Protein AF-A0A9J5ZMM3-F1 (afdb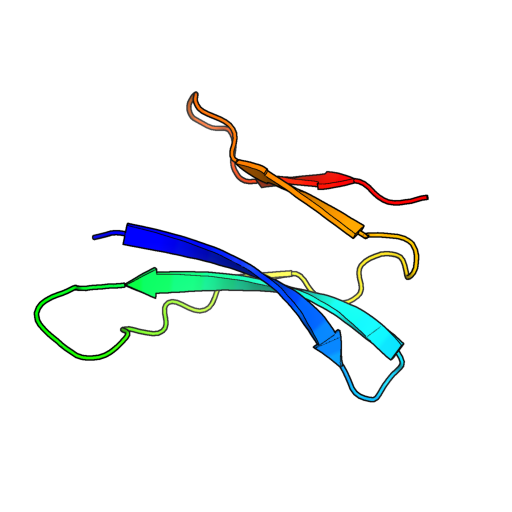_monomer_lite)

Secondary structure (DSSP, 8-state):
-EEEEEEEE-TTS-EEEEEEEE-SSSS-----EEEEEE-TT--EEEE-SSTT--EEEE--

InterPro domains:
  IPR015943 WD40/YVTN repeat-like-containing domain superfamily [G3DSA:2.130.10.10] (1-60)

Organism: Solanum commersonii (NCBI:txid4109)

Foldseek 3Di:
DDKDKDWDADPVLFIKIWIWDDDPPDPTPRPTDIDTRDDSQFDDWDQDPDPPDGIDIDGD

Structure (mmCIF, N/CA/C/O backbone):
data_AF-A0A9J5ZMM3-F1
#
_entry.id   AF-A0A9J5ZMM3-F1
#
loop_
_atom_site.group_PDB
_atom_site.id
_atom_site.type_symbol
_atom_site.label_atom_id
_atom_site.label_alt_id
_atom_site.label_comp_id
_atom_site.label_asym_id
_atom_site.label_entity_id
_atom_site.label_seq_id
_atom_site.pdbx_PDB_ins_code
_atom_site.Cartn_x
_atom_site.Cartn_y
_atom_site.Cartn_z
_atom_site.occupancy
_atom_site.B_iso_or_equiv
_atom_site.auth_seq_id
_atom_site.auth_comp_id
_atom_site.auth_asym_id
_atom_site.auth_atom_id
_atom_site.pdbx_PDB_model_num
ATOM 1 N N . MET A 1 1 ? 13.452 -3.227 -12.856 1.00 70.44 1 MET A N 1
ATOM 2 C CA . MET A 1 1 ? 13.160 -3.460 -11.430 1.00 70.44 1 MET A CA 1
ATOM 3 C C . MET A 1 1 ? 12.188 -2.377 -11.012 1.00 70.44 1 MET A C 1
ATOM 5 O O . MET A 1 1 ? 12.548 -1.208 -11.051 1.00 70.44 1 MET A O 1
ATOM 9 N N . THR A 1 2 ? 10.950 -2.752 -10.724 1.00 81.31 2 THR A N 1
ATOM 10 C CA . THR A 1 2 ? 9.881 -1.829 -10.325 1.00 81.31 2 THR A CA 1
ATOM 11 C C . THR A 1 2 ? 9.597 -2.069 -8.852 1.00 81.31 2 THR A C 1
ATOM 13 O O . THR A 1 2 ? 9.498 -3.214 -8.445 1.00 81.31 2 THR A O 1
ATOM 16 N N . THR A 1 3 ? 9.490 -1.029 -8.031 1.00 83.88 3 THR A N 1
ATOM 17 C CA . THR A 1 3 ? 9.125 -1.189 -6.616 1.00 83.88 3 THR A CA 1
ATOM 18 C C . THR A 1 3 ? 7.669 -0.795 -6.425 1.00 83.88 3 THR A C 1
ATOM 20 O O . THR A 1 3 ? 7.273 0.280 -6.868 1.00 83.88 3 THR A O 1
ATOM 23 N N . VAL A 1 4 ? 6.895 -1.630 -5.737 1.00 86.75 4 VAL A N 1
ATOM 24 C CA . VAL A 1 4 ? 5.530 -1.311 -5.303 1.00 86.75 4 VAL A CA 1
ATOM 25 C C . VAL A 1 4 ? 5.489 -1.314 -3.782 1.00 86.75 4 VAL A C 1
ATOM 27 O O . VAL A 1 4 ? 6.100 -2.168 -3.144 1.00 86.75 4 VAL A O 1
ATOM 30 N N . VAL A 1 5 ? 4.782 -0.353 -3.196 1.00 88.81 5 VAL A N 1
ATOM 31 C CA . VAL A 1 5 ? 4.549 -0.279 -1.752 1.00 88.81 5 VAL A CA 1
ATOM 32 C C . VAL A 1 5 ? 3.051 -0.377 -1.515 1.00 88.81 5 VAL A C 1
ATOM 34 O O . VAL A 1 5 ? 2.280 0.346 -2.141 1.00 88.81 5 VAL A O 1
ATOM 37 N N . VAL A 1 6 ? 2.649 -1.305 -0.654 1.00 90.25 6 VAL A N 1
ATOM 38 C CA . VAL A 1 6 ? 1.251 -1.665 -0.416 1.00 90.25 6 VAL A CA 1
ATOM 39 C C . VAL A 1 6 ? 0.913 -1.391 1.037 1.00 90.25 6 VAL A C 1
ATOM 41 O O . VAL A 1 6 ? 1.585 -1.908 1.924 1.00 90.25 6 VAL A O 1
ATOM 44 N N . LEU A 1 7 ? -0.141 -0.613 1.263 1.00 91.38 7 LEU A N 1
ATOM 45 C CA . LEU A 1 7 ? -0.796 -0.448 2.555 1.00 91.38 7 LEU A CA 1
ATOM 46 C C . LEU A 1 7 ? -1.939 -1.465 2.636 1.00 91.38 7 LEU A C 1
ATOM 48 O O . LEU A 1 7 ? -2.800 -1.489 1.755 1.00 91.38 7 LEU A O 1
ATOM 52 N N . TYR A 1 8 ? -1.948 -2.301 3.667 1.00 89.06 8 TYR A N 1
ATOM 53 C CA . TYR A 1 8 ? -2.953 -3.344 3.863 1.00 89.06 8 TYR A CA 1
ATOM 54 C C . TYR A 1 8 ? -3.416 -3.398 5.320 1.00 89.06 8 TYR A C 1
ATOM 56 O O . TYR A 1 8 ? -2.725 -2.909 6.211 1.00 89.06 8 TYR A O 1
ATOM 64 N N . HIS A 1 9 ? -4.594 -3.976 5.549 1.00 88.44 9 HIS A N 1
ATOM 65 C CA . HIS A 1 9 ? -5.078 -4.304 6.889 1.00 88.44 9 HIS A CA 1
ATOM 66 C C . HIS A 1 9 ? -4.925 -5.799 7.107 1.00 88.44 9 HIS A C 1
ATOM 68 O O . HIS A 1 9 ? -5.248 -6.581 6.209 1.00 88.44 9 HIS A O 1
ATOM 74 N N . ASP A 1 10 ? -4.438 -6.188 8.277 1.00 83.50 10 ASP A N 1
ATOM 75 C CA . ASP A 1 10 ? -4.455 -7.585 8.692 1.00 83.50 10 ASP A CA 1
ATOM 76 C C . ASP A 1 10 ? -5.749 -7.949 9.439 1.00 83.50 10 ASP A C 1
ATOM 78 O O . ASP A 1 10 ? -6.658 -7.136 9.630 1.00 83.50 10 ASP A O 1
ATOM 82 N N . SER A 1 11 ? -5.844 -9.217 9.840 1.00 81.38 11 SER A N 1
ATOM 83 C CA . SER A 1 11 ? -6.973 -9.751 10.604 1.00 81.38 11 SER A CA 1
ATOM 84 C C . SER A 1 11 ? -7.103 -9.160 12.009 1.00 81.38 11 SER A C 1
ATOM 86 O O . SER A 1 11 ? -8.159 -9.300 12.621 1.00 81.38 11 SER A O 1
ATOM 88 N N . GLU A 1 12 ? -6.058 -8.517 12.528 1.00 79.06 12 GLU A N 1
ATOM 89 C CA . GLU A 1 12 ? -6.039 -7.889 13.852 1.00 79.06 12 GLU A CA 1
ATOM 90 C C . GLU A 1 12 ? -6.464 -6.415 13.790 1.00 79.06 12 GLU A C 1
ATOM 92 O O . GLU A 1 12 ? -6.416 -5.705 14.790 1.00 79.06 12 GLU A O 1
ATOM 97 N N . SER A 1 13 ? -6.957 -5.962 12.629 1.00 70.88 13 SER A N 1
ATOM 98 C CA . SER A 1 13 ? -7.326 -4.566 12.363 1.00 70.88 13 SER A CA 1
ATOM 99 C C . SER A 1 13 ? -6.146 -3.593 12.445 1.00 70.88 13 SER A C 1
ATOM 101 O O . SER A 1 13 ? -6.356 -2.379 12.484 1.00 70.88 13 SER A O 1
ATOM 103 N N . ALA A 1 14 ? -4.909 -4.097 12.422 1.00 81.81 14 ALA A N 1
ATOM 104 C CA . ALA A 1 14 ? -3.726 -3.266 12.304 1.00 81.81 14 ALA A CA 1
ATOM 105 C C . ALA A 1 14 ? -3.474 -2.931 10.828 1.00 81.81 14 ALA A C 1
ATOM 107 O O . ALA A 1 14 ? -3.694 -3.748 9.924 1.00 81.81 14 ALA A O 1
ATOM 108 N N . ARG A 1 15 ? -3.018 -1.701 10.566 1.00 86.81 15 ARG A N 1
ATOM 109 C CA . ARG A 1 15 ? -2.559 -1.301 9.233 1.00 86.81 15 ARG A CA 1
ATOM 110 C C . ARG A 1 15 ? -1.071 -1.576 9.101 1.00 86.81 15 ARG A C 1
ATOM 112 O O . ARG A 1 15 ? -0.294 -1.315 10.009 1.00 86.81 15 ARG A O 1
ATOM 119 N N . ASN A 1 16 ? -0.660 -2.068 7.945 1.00 88.69 16 ASN A N 1
ATOM 120 C CA . ASN A 1 16 ? 0.713 -2.469 7.677 1.00 88.69 16 ASN A CA 1
ATOM 121 C C . ASN A 1 16 ? 1.134 -1.980 6.292 1.00 88.69 16 ASN A C 1
ATOM 123 O O . ASN A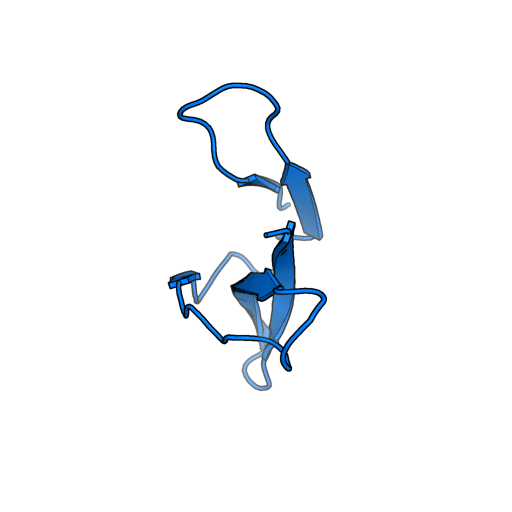 1 16 ? 0.309 -1.855 5.385 1.00 88.69 16 ASN A O 1
ATOM 127 N N . VAL A 1 17 ? 2.428 -1.734 6.106 1.00 88.69 17 VAL A N 1
ATOM 128 C CA . VAL A 1 17 ? 3.018 -1.409 4.809 1.00 88.69 17 VAL A CA 1
ATOM 129 C C . VAL A 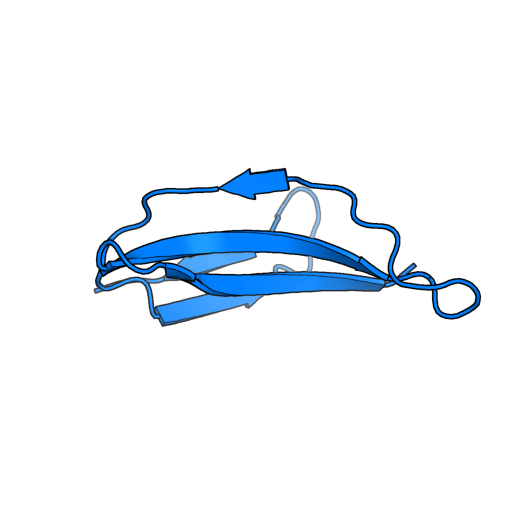1 17 ? 4.047 -2.457 4.422 1.00 88.69 17 VAL A C 1
ATOM 131 O O . VAL A 1 17 ? 4.941 -2.792 5.195 1.00 88.69 17 VAL A O 1
ATOM 134 N N . LYS A 1 18 ? 3.935 -2.946 3.186 1.00 88.44 18 LYS A N 1
ATOM 135 C CA . LYS A 1 18 ? 4.848 -3.925 2.600 1.00 88.44 18 LYS A CA 1
ATOM 136 C C . LYS A 1 18 ? 5.433 -3.420 1.295 1.00 88.44 18 LYS A C 1
ATOM 138 O O . LYS A 1 18 ? 4.710 -2.920 0.431 1.00 88.44 18 LYS A O 1
ATOM 143 N N . LYS A 1 19 ? 6.746 -3.561 1.144 1.00 86.88 19 LYS A N 1
ATOM 144 C CA . LYS A 1 19 ? 7.470 -3.246 -0.090 1.00 86.88 19 LYS A CA 1
ATOM 145 C C . LYS A 1 19 ? 7.695 -4.518 -0.906 1.00 86.88 19 LYS A C 1
ATOM 147 O O . LYS A 1 19 ? 8.156 -5.520 -0.374 1.00 86.88 19 LYS A O 1
ATOM 152 N N . TYR A 1 20 ? 7.421 -4.443 -2.204 1.00 83.31 20 TYR A N 1
ATOM 153 C CA . TYR A 1 20 ? 7.675 -5.498 -3.179 1.00 83.31 20 TYR A CA 1
ATOM 154 C C . TYR A 1 20 ? 8.610 -4.994 -4.269 1.00 83.31 20 TYR A C 1
ATOM 156 O O . TYR A 1 20 ? 8.450 -3.880 -4.776 1.00 83.31 20 TYR A O 1
ATOM 164 N N . VAL A 1 21 ? 9.563 -5.835 -4.659 1.00 83.06 21 VAL A N 1
ATOM 165 C CA . VAL A 1 21 ? 10.422 -5.602 -5.815 1.00 83.06 21 VAL A CA 1
ATOM 166 C C . VAL A 1 21 ? 9.948 -6.508 -6.946 1.00 83.06 21 VAL A C 1
ATOM 168 O O . VAL A 1 21 ? 9.955 -7.724 -6.846 1.00 83.06 21 VAL A O 1
ATOM 171 N N . ILE A 1 22 ? 9.524 -5.906 -8.048 1.00 78.81 22 ILE A N 1
ATOM 172 C CA . ILE A 1 22 ? 8.989 -6.603 -9.210 1.00 78.81 22 ILE A CA 1
ATOM 173 C C . ILE A 1 22 ? 10.053 -6.638 -10.304 1.00 78.81 22 ILE A C 1
ATOM 175 O O . ILE A 1 22 ? 10.521 -5.601 -10.802 1.00 78.81 22 ILE A O 1
ATOM 179 N N . HIS A 1 23 ? 10.405 -7.852 -10.711 1.00 80.19 23 HIS A N 1
ATOM 180 C CA . HIS A 1 23 ? 11.173 -8.125 -11.913 1.00 80.19 23 HIS A CA 1
ATOM 181 C C . HIS A 1 23 ? 10.180 -8.565 -12.994 1.00 80.19 23 HIS A C 1
ATOM 183 O O . HIS A 1 23 ? 9.436 -9.510 -12.813 1.00 80.19 23 HIS A O 1
ATOM 189 N N . LEU A 1 24 ? 10.108 -7.855 -14.122 1.00 69.56 24 LEU A N 1
ATOM 190 C CA . LEU A 1 24 ? 9.101 -8.137 -15.163 1.00 69.56 24 LEU A CA 1
ATOM 191 C C . LEU A 1 24 ? 9.365 -9.441 -15.939 1.00 69.56 24 LEU A C 1
ATOM 193 O O . LEU A 1 24 ? 8.563 -9.818 -16.783 1.00 69.56 24 LEU A O 1
ATOM 197 N N . VAL A 1 25 ? 10.508 -10.085 -15.694 1.00 69.94 25 VAL A N 1
ATOM 198 C CA . VAL A 1 25 ? 11.003 -11.226 -16.480 1.00 69.94 25 VAL A CA 1
ATOM 199 C C . VAL A 1 25 ? 10.952 -12.538 -15.688 1.00 69.94 25 VAL A C 1
ATOM 201 O O . VAL A 1 25 ? 10.890 -13.594 -16.297 1.00 69.94 25 VAL A O 1
ATOM 204 N N . ASN A 1 26 ? 10.921 -12.470 -14.355 1.00 55.19 26 ASN A N 1
ATOM 205 C CA . ASN A 1 26 ? 10.807 -13.609 -13.445 1.00 55.19 26 ASN A CA 1
ATOM 206 C C . ASN A 1 26 ? 9.824 -13.215 -12.342 1.00 55.19 26 ASN A C 1
ATOM 208 O O . ASN A 1 26 ? 9.870 -12.070 -11.897 1.00 55.19 26 ASN A O 1
ATOM 212 N N . ASP A 1 27 ? 8.953 -14.137 -11.939 1.00 61.81 27 ASP A N 1
ATOM 213 C CA . ASP A 1 27 ? 7.939 -13.943 -10.900 1.00 61.81 27 ASP A CA 1
ATOM 214 C C . ASP A 1 27 ? 8.433 -13.118 -9.699 1.00 61.81 27 ASP A C 1
ATOM 216 O O . ASP A 1 27 ? 9.600 -13.163 -9.318 1.00 61.81 27 ASP A O 1
ATOM 220 N N . LEU A 1 28 ? 7.507 -12.337 -9.138 1.00 55.59 28 LEU A N 1
ATOM 221 C CA . LEU A 1 28 ? 7.683 -11.351 -8.068 1.00 55.59 28 LEU A CA 1
ATOM 222 C C . LEU A 1 28 ? 8.731 -11.781 -7.012 1.00 55.59 28 LEU A C 1
ATOM 224 O O . LEU A 1 28 ? 8.427 -12.564 -6.115 1.00 55.59 28 LEU A O 1
ATOM 228 N N . ASP A 1 29 ? 9.953 -11.247 -7.091 1.00 54.22 29 ASP A N 1
ATOM 229 C CA . ASP A 1 29 ? 11.000 -11.521 -6.101 1.00 54.22 29 ASP A CA 1
ATOM 230 C C . ASP A 1 29 ? 10.696 -10.724 -4.820 1.00 54.22 29 ASP A C 1
ATOM 232 O O . ASP A 1 29 ? 10.815 -9.494 -4.755 1.00 54.22 29 ASP A O 1
ATOM 236 N N . ILE A 1 30 ? 10.223 -11.416 -3.783 1.00 54.19 30 ILE A N 1
ATOM 237 C CA . ILE A 1 30 ? 9.720 -10.777 -2.564 1.00 54.19 30 ILE A CA 1
ATOM 238 C C . ILE A 1 30 ? 10.899 -10.351 -1.674 1.00 54.19 30 ILE A C 1
ATOM 240 O O . ILE A 1 30 ? 11.274 -11.032 -0.723 1.00 54.19 30 ILE A O 1
ATOM 244 N N . GLY A 1 31 ? 11.477 -9.182 -1.951 1.00 55.47 31 GLY A N 1
ATOM 245 C CA . GLY A 1 31 ? 12.346 -8.479 -1.005 1.00 55.47 31 GLY A CA 1
ATOM 246 C C . GLY A 1 31 ? 11.521 -7.857 0.124 1.00 55.47 31 GLY A C 1
ATOM 247 O O . GLY A 1 31 ? 10.984 -6.765 -0.047 1.0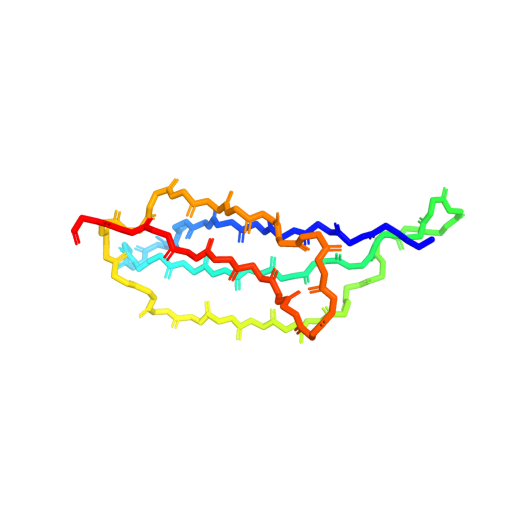0 55.47 31 GLY A O 1
ATOM 248 N N . ILE A 1 32 ? 11.398 -8.552 1.259 1.00 54.78 32 ILE A N 1
ATOM 249 C CA . ILE A 1 32 ? 10.531 -8.151 2.377 1.00 54.78 32 ILE A CA 1
ATOM 250 C C . ILE A 1 32 ? 11.197 -7.045 3.206 1.00 54.78 32 ILE A C 1
ATOM 252 O O . ILE A 1 32 ? 12.083 -7.299 4.019 1.00 54.78 32 ILE A O 1
ATOM 256 N N . HIS A 1 33 ? 10.715 -5.816 3.042 1.00 64.75 33 HIS A N 1
ATOM 257 C CA . HIS A 1 33 ? 10.762 -4.821 4.109 1.00 64.75 33 HIS A CA 1
ATOM 258 C C . HIS A 1 33 ? 9.328 -4.540 4.548 1.00 64.75 33 HIS A C 1
ATOM 260 O O . HIS A 1 33 ? 8.549 -3.957 3.788 1.00 64.75 33 HIS A O 1
ATOM 266 N N . ASP A 1 34 ? 9.013 -4.987 5.761 1.00 68.50 34 ASP A N 1
ATOM 267 C CA . ASP A 1 34 ? 7.707 -4.843 6.392 1.00 68.50 34 ASP A CA 1
ATOM 268 C C . ASP A 1 34 ? 7.786 -3.737 7.451 1.00 68.50 34 ASP A C 1
ATOM 270 O O . ASP A 1 34 ? 8.685 -3.730 8.297 1.00 68.50 34 ASP A O 1
ATOM 274 N N . LEU A 1 35 ? 6.847 -2.794 7.388 1.00 75.31 35 LEU A N 1
ATOM 275 C CA . LEU A 1 35 ? 6.559 -1.858 8.466 1.00 75.31 35 LEU A CA 1
ATOM 276 C C . LEU A 1 35 ? 5.168 -2.194 8.994 1.00 75.31 35 LEU A C 1
ATOM 278 O O . LEU A 1 35 ? 4.170 -1.973 8.308 1.00 75.31 35 LEU A O 1
ATOM 282 N N . ASN A 1 36 ? 5.124 -2.750 10.197 1.00 79.50 36 ASN A N 1
ATOM 283 C CA . ASN A 1 36 ? 3.893 -3.257 10.787 1.00 79.50 36 ASN A CA 1
ATOM 284 C C . ASN A 1 36 ? 3.359 -2.320 11.874 1.00 79.50 36 ASN A C 1
ATOM 286 O O . ASN A 1 36 ? 4.110 -1.501 12.409 1.00 79.50 36 ASN A O 1
ATOM 290 N N . ASN A 1 37 ? 2.086 -2.496 12.229 1.00 79.06 37 ASN A N 1
ATOM 291 C CA . ASN A 1 37 ? 1.410 -1.795 13.325 1.00 79.06 37 ASN A CA 1
ATOM 292 C C . ASN A 1 37 ? 1.351 -0.269 13.145 1.00 79.06 37 ASN A C 1
ATOM 294 O O . ASN A 1 37 ? 1.627 0.495 1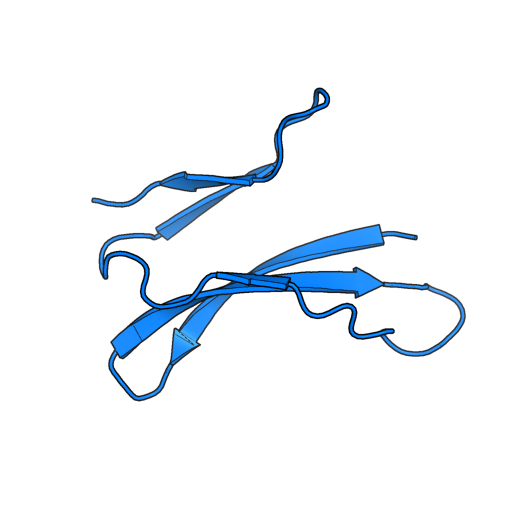4.071 1.00 79.06 37 ASN A O 1
ATOM 298 N N . LEU A 1 38 ? 1.005 0.182 11.941 1.00 81.25 38 LEU A N 1
ATOM 299 C CA . LEU A 1 38 ? 0.655 1.574 11.676 1.00 81.25 38 LEU A CA 1
ATOM 300 C C . LEU A 1 38 ? -0.656 1.945 12.369 1.00 81.25 38 LEU A C 1
ATOM 302 O O . LEU A 1 38 ? -1.502 1.093 12.652 1.00 81.25 38 LEU A O 1
ATOM 306 N N . ASP A 1 39 ? -0.838 3.249 12.562 1.00 81.88 39 ASP A N 1
ATOM 307 C CA . ASP A 1 39 ? -2.088 3.805 13.059 1.00 81.88 39 ASP A CA 1
ATOM 308 C C . ASP A 1 39 ? -3.284 3.375 12.187 1.00 81.88 39 ASP A C 1
ATOM 310 O O . ASP A 1 39 ? -3.196 3.347 10.951 1.00 81.88 39 ASP A O 1
ATOM 314 N N . SER A 1 40 ? -4.409 3.054 12.834 1.00 82.56 40 SER A N 1
ATOM 315 C CA . SER A 1 40 ? -5.633 2.562 12.183 1.00 82.56 40 SER A CA 1
ATOM 316 C C . SER A 1 40 ? -6.268 3.560 11.203 1.00 82.56 40 SER A C 1
ATOM 318 O O . SER A 1 40 ? -6.994 3.151 10.292 1.00 82.56 40 SER A O 1
ATOM 320 N N . GLY A 1 41 ? -5.946 4.846 11.335 1.00 85.12 41 GLY A N 1
ATOM 321 C CA . GLY A 1 41 ? -6.309 5.917 10.423 1.00 85.12 41 GLY A CA 1
ATOM 322 C C . GLY A 1 41 ? -5.399 6.027 9.199 1.00 85.12 41 GLY A C 1
ATOM 323 O O . GLY A 1 41 ? -5.724 6.782 8.300 1.00 85.12 41 GLY A O 1
ATOM 324 N N . SER A 1 42 ? -4.286 5.290 9.081 1.00 88.06 42 SER A N 1
ATOM 325 C CA . SER A 1 42 ? -3.325 5.430 7.959 1.00 88.06 42 SER A CA 1
ATOM 326 C C . SER A 1 42 ? -3.926 5.055 6.601 1.00 88.06 42 SER A C 1
ATOM 328 O O . SER A 1 42 ? -4.052 3.872 6.324 1.00 88.06 42 SER A O 1
ATOM 330 N N . TYR A 1 43 ? -4.262 5.986 5.702 1.00 90.50 43 TYR A N 1
ATOM 331 C CA . TYR A 1 43 ? -5.030 5.684 4.475 1.00 90.50 43 TYR A CA 1
ATOM 332 C C . TYR A 1 43 ? -4.347 6.029 3.147 1.00 90.50 43 TYR A C 1
ATOM 334 O O . TYR A 1 43 ? -4.814 5.567 2.104 1.00 90.50 43 TYR A O 1
ATOM 342 N N . LEU A 1 44 ? -3.265 6.809 3.152 1.00 90.44 44 LEU A N 1
ATOM 343 C CA . LEU A 1 44 ? -2.648 7.305 1.922 1.00 90.44 44 LEU A CA 1
ATOM 344 C C . LEU A 1 44 ? -1.138 7.062 1.901 1.00 90.44 44 LEU A C 1
ATOM 346 O O . LEU A 1 44 ? -0.433 7.318 2.875 1.00 90.44 44 LEU A O 1
ATOM 350 N N . LEU A 1 45 ? -0.651 6.598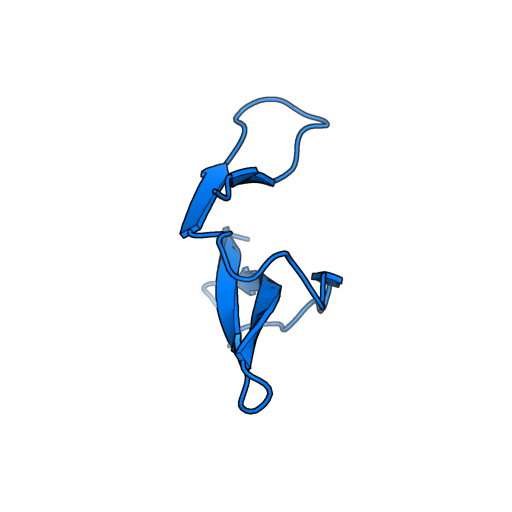 0.749 1.00 91.50 45 LEU A N 1
ATOM 351 C CA . LEU A 1 45 ? 0.767 6.452 0.441 1.00 91.50 45 LEU A CA 1
ATOM 352 C C . LEU A 1 45 ? 1.159 7.456 -0.641 1.00 91.50 45 LEU A C 1
ATOM 354 O O . LEU A 1 45 ? 0.552 7.478 -1.712 1.00 91.50 45 LEU A O 1
ATOM 358 N N . ILE A 1 46 ? 2.201 8.247 -0.387 1.00 91.50 46 ILE A N 1
ATOM 359 C CA . ILE A 1 46 ? 2.761 9.184 -1.365 1.00 91.50 46 ILE A CA 1
ATOM 360 C C . ILE A 1 46 ? 4.200 8.759 -1.688 1.00 91.50 46 ILE A C 1
ATOM 362 O O . ILE A 1 46 ? 5.071 8.841 -0.814 1.00 91.50 46 ILE A O 1
ATOM 366 N N . PRO A 1 47 ? 4.479 8.289 -2.920 1.00 88.75 47 PRO A N 1
ATOM 367 C CA . PRO A 1 47 ? 5.843 8.011 -3.343 1.00 88.75 47 PRO A CA 1
ATOM 368 C C . PRO A 1 47 ? 6.605 9.327 -3.515 1.00 88.75 47 PRO A C 1
ATOM 370 O O . PRO A 1 47 ? 6.165 10.225 -4.234 1.00 88.75 47 PRO A O 1
ATOM 373 N N . MET A 1 48 ? 7.761 9.437 -2.867 1.00 88.94 48 MET A N 1
ATOM 374 C CA . MET A 1 48 ? 8.594 10.633 -2.953 1.00 88.94 48 MET A CA 1
ATOM 375 C C . MET A 1 48 ? 9.584 10.509 -4.117 1.00 88.94 48 MET A C 1
ATOM 377 O O . MET A 1 48 ? 10.222 9.477 -4.302 1.00 88.94 48 MET A O 1
ATOM 381 N N . SER A 1 49 ? 9.707 11.565 -4.925 1.00 79.31 49 SER A N 1
ATOM 382 C CA . SER A 1 49 ? 10.466 11.545 -6.186 1.00 79.31 49 SER A CA 1
ATOM 383 C C . SER A 1 49 ? 11.978 11.766 -6.038 1.00 79.31 49 SER A C 1
ATOM 385 O O . SER A 1 49 ? 12.715 11.533 -6.994 1.00 79.31 49 SER A O 1
ATOM 387 N N . MET A 1 50 ? 12.459 12.206 -4.871 1.00 72.25 50 MET A N 1
ATOM 388 C CA . MET A 1 50 ? 13.879 12.492 -4.629 1.00 72.25 50 MET A CA 1
ATOM 389 C C . MET A 1 50 ? 14.471 11.551 -3.581 1.00 72.25 50 MET A C 1
ATOM 391 O O . MET A 1 50 ? 13.864 11.295 -2.549 1.00 72.25 50 MET A O 1
ATOM 395 N N . GLN A 1 51 ? 15.689 11.063 -3.807 1.00 64.81 51 GLN A N 1
ATOM 396 C CA . GLN A 1 51 ? 16.429 10.344 -2.770 1.00 64.81 51 GLN A CA 1
ATOM 397 C C . GLN A 1 51 ? 16.903 11.312 -1.669 1.00 64.81 51 GLN A C 1
ATOM 399 O O . GLN A 1 51 ? 17.236 12.457 -1.979 1.00 64.81 51 GLN A O 1
ATOM 404 N N . PRO A 1 52 ? 16.941 10.872 -0.396 1.00 61.16 52 PRO A N 1
ATOM 405 C CA . PRO A 1 52 ? 16.784 9.490 0.077 1.00 61.16 52 PRO A CA 1
ATOM 406 C C . PRO A 1 52 ? 15.332 9.105 0.419 1.00 61.16 52 PRO A C 1
ATOM 408 O O . PRO A 1 52 ? 15.110 8.135 1.140 1.00 61.16 52 PRO A O 1
ATOM 411 N N . PHE A 1 53 ? 14.336 9.866 -0.035 1.00 69.25 53 PHE A N 1
ATOM 412 C CA . PHE A 1 53 ? 12.976 9.728 0.467 1.00 69.25 53 PHE A CA 1
ATOM 413 C C . PHE A 1 53 ? 12.310 8.431 -0.024 1.00 69.25 53 PHE A C 1
ATOM 415 O O . PHE A 1 53 ? 12.370 8.078 -1.200 1.00 69.25 53 PHE A O 1
ATOM 422 N N . GLY A 1 54 ? 11.712 7.699 0.922 1.00 81.62 54 GLY A N 1
ATOM 423 C CA . GLY A 1 54 ? 10.943 6.479 0.683 1.00 81.62 54 GLY A CA 1
ATOM 424 C C . GLY A 1 54 ? 9.485 6.790 0.342 1.00 81.62 54 GLY A C 1
ATOM 425 O O . GLY A 1 54 ? 9.190 7.498 -0.618 1.00 81.62 54 GLY A O 1
ATOM 426 N N . VAL A 1 55 ? 8.558 6.259 1.133 1.00 88.38 55 VAL A N 1
ATOM 427 C CA . VAL A 1 55 ? 7.121 6.527 0.996 1.00 88.38 55 VAL A CA 1
ATOM 428 C C . VAL A 1 55 ? 6.644 7.300 2.216 1.00 88.38 55 VAL A C 1
ATOM 430 O O . VAL A 1 55 ? 6.952 6.912 3.341 1.00 88.38 55 VAL A O 1
ATOM 433 N N . LEU A 1 56 ? 5.906 8.387 1.993 1.00 88.88 56 LEU A N 1
ATOM 434 C CA . LEU A 1 56 ? 5.194 9.088 3.057 1.00 88.88 56 LEU A CA 1
ATOM 435 C C . LEU A 1 56 ? 3.855 8.385 3.299 1.00 88.88 56 LEU A C 1
ATOM 437 O O . LEU A 1 56 ? 3.106 8.137 2.353 1.00 88.88 56 LEU A O 1
ATOM 441 N N . ILE A 1 57 ? 3.573 8.075 4.562 1.00 90.31 57 ILE A N 1
ATOM 442 C CA . ILE A 1 57 ? 2.323 7.458 5.010 1.00 90.31 57 ILE A CA 1
ATOM 443 C C . ILE A 1 57 ? 1.526 8.538 5.738 1.00 90.31 57 ILE A C 1
ATOM 445 O O . ILE A 1 57 ? 2.045 9.154 6.668 1.00 90.31 57 ILE A O 1
ATOM 449 N N . ILE A 1 58 ? 0.293 8.785 5.301 1.00 89.38 58 ILE A N 1
ATOM 450 C CA . ILE A 1 58 ? -0.612 9.763 5.914 1.00 89.38 58 ILE A CA 1
ATOM 451 C C . ILE A 1 58 ? -1.784 9.017 6.551 1.00 89.38 58 ILE A C 1
ATOM 453 O O . ILE A 1 58 ? -2.420 8.184 5.895 1.00 89.38 58 ILE A O 1
ATOM 457 N N . GLY A 1 59 ? -2.046 9.331 7.819 1.00 89.06 59 GLY A N 1
ATOM 458 C CA . GLY A 1 59 ? -3.203 8.873 8.582 1.00 89.06 59 GLY A CA 1
ATOM 459 C C . GLY A 1 59 ? -4.048 10.019 9.118 1.00 89.06 59 GLY A C 1
ATOM 460 O O . GLY A 1 59 ? -3.774 11.181 8.808 1.00 89.06 59 GLY A O 1
ATOM 461 N N . GLU A 1 60 ? -5.102 9.646 9.841 1.00 86.62 60 GLU A N 1
ATOM 462 C CA . GLU A 1 60 ? -5.957 10.562 10.608 1.00 86.62 60 GLU A CA 1
ATOM 463 C C . GLU A 1 60 ? -5.193 11.221 11.767 1.00 86.62 60 GLU A C 1
ATOM 465 O O . GLU A 1 60 ? -4.300 10.561 12.347 1.00 86.62 60 GLU A O 1
#

Radius of gyration: 12.65 Å; chains: 1; bounding box: 24×26×30 Å

Sequence (60 aa):
MTTVVVLYHDSESARNVKKYVIHLVNDLDIGIHDLNNLDSGSYLLIPMSMQPFGVLIIGE

pLDDT: mean 79.19, std 11.33, range [54.19, 91.5]